Protein A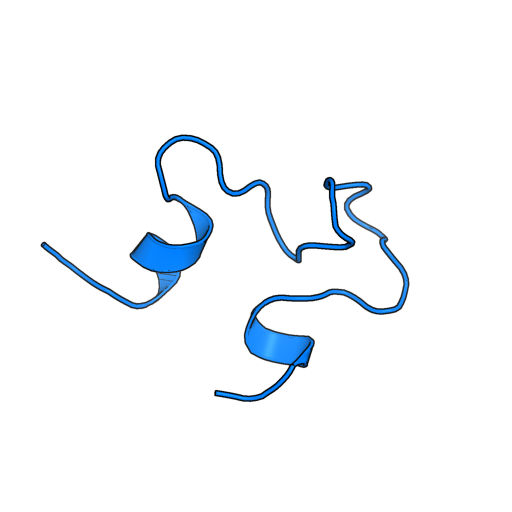F-A0A7C2KU21-F1 (afdb_monomer)

Structure (mmCIF, N/CA/C/O backbone):
data_AF-A0A7C2KU21-F1
#
_entry.id   AF-A0A7C2KU21-F1
#
loop_
_atom_site.group_PDB
_atom_site.id
_atom_site.type_symbol
_atom_site.label_atom_id
_atom_site.label_alt_id
_atom_site.label_comp_id
_atom_site.label_asym_id
_atom_site.label_entity_id
_atom_site.label_seq_id
_atom_site.pdbx_PDB_ins_code
_atom_site.Cartn_x
_atom_site.Cartn_y
_atom_site.Cartn_z
_atom_site.occupancy
_atom_site.B_iso_or_equiv
_atom_site.auth_seq_id
_atom_site.auth_comp_id
_atom_site.auth_asym_id
_atom_site.auth_atom_id
_atom_site.pdbx_PDB_model_num
ATOM 1 N N . MET A 1 1 ? 0.255 -14.024 -6.280 1.00 70.81 1 MET A N 1
ATOM 2 C CA . MET A 1 1 ? 0.821 -12.721 -5.868 1.00 70.81 1 MET A CA 1
ATOM 3 C C . MET A 1 1 ? 2.253 -12.679 -6.382 1.00 70.81 1 MET A C 1
ATOM 5 O O . MET A 1 1 ? 2.985 -13.608 -6.066 1.00 70.81 1 MET A O 1
ATOM 9 N N . GLN A 1 2 ? 2.638 -11.702 -7.205 1.00 92.94 2 GLN A N 1
ATOM 10 C CA . GLN A 1 2 ? 4.049 -11.499 -7.574 1.00 92.94 2 GLN A CA 1
ATOM 11 C C . GLN A 1 2 ? 4.634 -10.347 -6.752 1.00 92.94 2 GLN A C 1
ATOM 13 O O . GLN A 1 2 ? 3.883 -9.521 -6.240 1.00 92.94 2 GLN A O 1
ATOM 18 N N . CYS A 1 3 ? 5.962 -10.261 -6.641 1.00 95.69 3 CYS A N 1
ATOM 19 C CA . CYS A 1 3 ? 6.634 -9.200 -5.879 1.00 95.69 3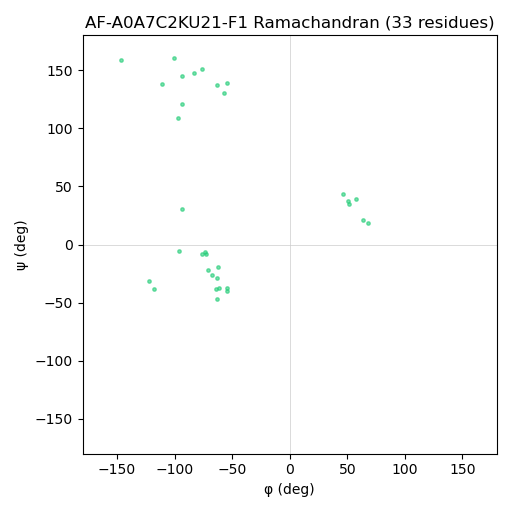 CYS A CA 1
ATOM 20 C C . CYS A 1 3 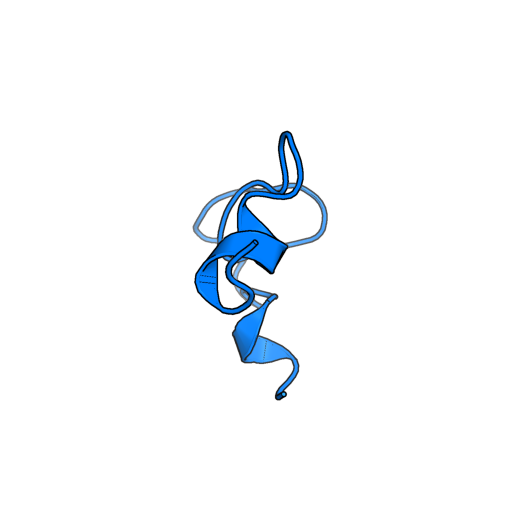? 6.201 -7.800 -6.348 1.00 95.69 3 CYS A C 1
ATOM 22 O O . CYS A 1 3 ? 5.922 -6.922 -5.535 1.00 95.69 3 CYS A O 1
ATOM 24 N N . THR A 1 4 ? 6.053 -7.628 -7.665 1.00 95.44 4 THR A N 1
ATOM 25 C CA . THR A 1 4 ? 5.637 -6.371 -8.306 1.00 95.44 4 THR A CA 1
ATOM 26 C C . THR A 1 4 ? 4.164 -6.024 -8.116 1.00 95.44 4 THR A C 1
ATOM 28 O O . THR A 1 4 ? 3.740 -4.924 -8.448 1.00 95.44 4 THR A O 1
ATOM 31 N N . SER A 1 5 ? 3.365 -6.939 -7.560 1.00 95.56 5 SER A N 1
ATOM 32 C CA . SER A 1 5 ? 1.986 -6.640 -7.170 1.00 95.56 5 SER A CA 1
ATOM 33 C C . SER A 1 5 ? 1.923 -5.714 -5.950 1.00 95.56 5 SER A C 1
ATOM 35 O O . SER A 1 5 ? 0.906 -5.060 -5.749 1.00 95.56 5 SER A O 1
ATOM 37 N N . CYS A 1 6 ? 2.994 -5.657 -5.150 1.00 96.38 6 CYS A N 1
ATOM 38 C CA . CYS A 1 6 ? 3.082 -4.822 -3.949 1.00 96.38 6 CYS A CA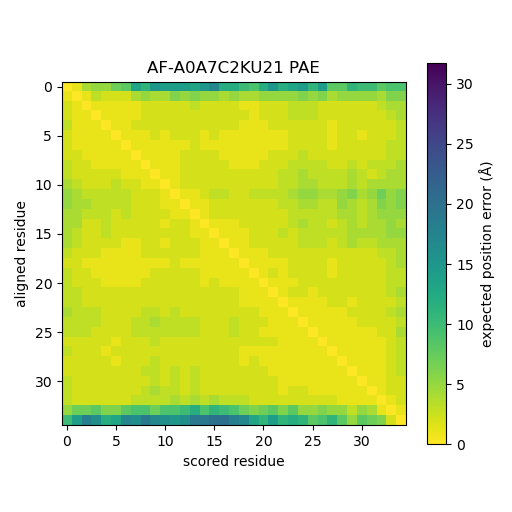 1
ATOM 39 C C . CYS A 1 6 ? 4.254 -3.833 -3.997 1.00 96.38 6 CYS A C 1
ATOM 41 O O . CYS A 1 6 ? 4.143 -2.749 -3.426 1.00 96.38 6 CYS A O 1
ATOM 43 N N . HIS A 1 7 ? 5.356 -4.188 -4.666 1.00 97.00 7 HIS A N 1
ATOM 44 C CA . HIS A 1 7 ? 6.575 -3.384 -4.720 1.00 97.00 7 HIS A CA 1
ATOM 45 C C . HIS A 1 7 ? 6.838 -2.793 -6.108 1.00 97.00 7 HIS A C 1
ATOM 47 O O . HIS A 1 7 ? 6.724 -3.476 -7.122 1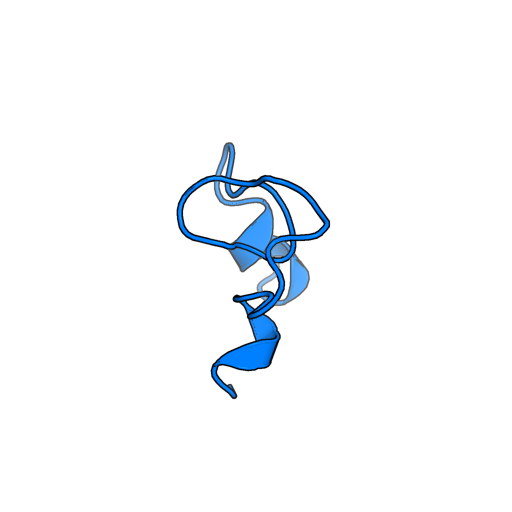.00 97.00 7 HIS A O 1
ATOM 53 N N . ASP A 1 8 ? 7.266 -1.538 -6.141 1.00 97.12 8 ASP A N 1
ATOM 54 C CA . ASP A 1 8 ? 7.834 -0.875 -7.303 1.00 97.12 8 ASP A CA 1
ATOM 55 C C . ASP A 1 8 ? 9.374 -0.919 -7.229 1.00 97.12 8 ASP A C 1
ATOM 57 O O . ASP A 1 8 ? 9.963 -0.190 -6.431 1.00 97.12 8 ASP A O 1
ATOM 61 N N . PRO A 1 9 ? 10.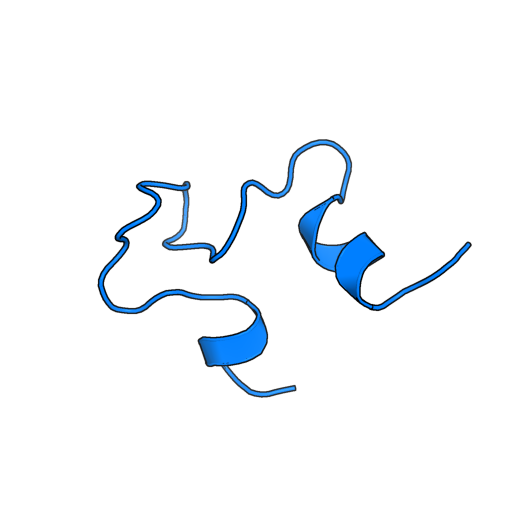061 -1.710 -8.072 1.00 96.19 9 PRO A N 1
ATOM 62 C CA . PRO A 1 9 ? 11.523 -1.817 -8.051 1.00 96.19 9 PRO A CA 1
ATOM 63 C C . PRO A 1 9 ? 12.252 -0.498 -8.354 1.00 96.19 9 PRO A C 1
ATOM 65 O O . PRO A 1 9 ? 13.428 -0.367 -8.025 1.00 96.19 9 PRO A O 1
ATOM 68 N N . HIS A 1 10 ? 11.578 0.478 -8.966 1.00 96.69 10 HIS A N 1
ATOM 69 C CA . HIS A 1 10 ? 12.152 1.792 -9.258 1.00 96.69 10 HIS A CA 1
ATOM 70 C C . HIS A 1 10 ? 11.806 2.838 -8.192 1.00 96.69 10 HIS A C 1
ATOM 72 O O . HIS A 1 10 ? 12.311 3.959 -8.252 1.00 96.69 10 HIS A O 1
ATOM 78 N N . ASN A 1 11 ? 10.952 2.484 -7.224 1.00 94.75 11 ASN A N 1
ATOM 79 C CA . ASN A 1 11 ? 10.451 3.360 -6.169 1.00 94.75 11 ASN A CA 1
ATOM 80 C C . ASN A 1 11 ? 9.987 4.741 -6.683 1.00 94.75 11 ASN A C 1
ATOM 82 O O . ASN A 1 11 ? 10.285 5.784 -6.093 1.00 94.75 11 ASN A O 1
ATOM 86 N N . THR A 1 12 ? 9.261 4.754 -7.803 1.00 94.62 12 THR A N 1
ATOM 87 C CA . THR A 1 12 ? 8.763 5.967 -8.467 1.00 94.62 12 THR A CA 1
ATOM 88 C C . THR A 1 12 ? 7.813 6.759 -7.571 1.00 94.62 12 THR A C 1
ATOM 90 O O . THR A 1 12 ? 7.893 7.987 -7.529 1.00 94.62 12 THR A O 1
ATOM 93 N N . GLY A 1 13 ? 6.975 6.062 -6.796 1.00 91.94 13 GLY A N 1
ATOM 94 C CA . GLY A 1 13 ? 6.056 6.653 -5.817 1.00 91.94 13 GLY A CA 1
ATOM 95 C C . GLY A 1 13 ? 6.722 7.129 -4.521 1.00 91.94 13 GLY A C 1
ATOM 96 O O . GLY A 1 13 ? 6.068 7.790 -3.715 1.00 91.94 13 GLY A O 1
ATOM 97 N N . ARG A 1 14 ? 8.014 6.819 -4.313 1.00 94.25 14 ARG A N 1
ATOM 98 C CA . ARG A 1 14 ? 8.791 7.149 -3.101 1.00 94.25 14 ARG A CA 1
ATOM 99 C C . ARG A 1 14 ? 8.097 6.719 -1.805 1.00 94.25 14 ARG A C 1
ATOM 101 O O . ARG A 1 14 ? 8.192 7.401 -0.788 1.00 94.25 14 ARG A O 1
ATOM 108 N N . HIS A 1 15 ? 7.384 5.600 -1.849 1.00 94.81 15 HIS A N 1
ATOM 109 C CA . HIS A 1 15 ? 6.760 5.023 -0.669 1.00 94.81 15 HIS A CA 1
ATOM 110 C C . HIS A 1 15 ? 7.773 4.177 0.100 1.00 94.81 15 HIS A C 1
ATOM 112 O O . HIS A 1 15 ? 8.657 3.543 -0.486 1.00 94.81 15 HIS A O 1
ATOM 118 N N . ASP A 1 16 ? 7.628 4.147 1.423 1.00 94.81 16 ASP A N 1
ATOM 119 C CA . ASP A 1 16 ? 8.465 3.318 2.286 1.00 94.81 16 ASP A CA 1
ATOM 120 C C . ASP A 1 16 ? 8.426 1.858 1.834 1.00 94.81 16 ASP A C 1
ATOM 122 O O . ASP A 1 16 ? 7.379 1.341 1.444 1.00 94.81 16 ASP A O 1
ATOM 126 N N . GLY A 1 17 ? 9.581 1.191 1.853 1.00 94.88 17 GLY A N 1
ATOM 127 C CA . GLY A 1 17 ? 9.690 -0.199 1.405 1.00 94.88 17 GLY A CA 1
ATOM 128 C C . GLY A 1 17 ? 9.481 -0.396 -0.100 1.00 94.88 17 GLY A C 1
ATOM 129 O O . GLY A 1 17 ? 9.222 -1.521 -0.527 1.00 94.88 17 GLY A O 1
ATOM 130 N N . MET A 1 18 ? 9.595 0.672 -0.898 1.00 97.31 18 MET A N 1
ATOM 131 C CA . MET A 1 18 ? 9.391 0.638 -2.348 1.00 97.31 18 MET A CA 1
ATOM 132 C C . MET A 1 18 ? 8.002 0.114 -2.711 1.00 97.31 18 MET A C 1
ATOM 134 O O . MET A 1 18 ? 7.859 -0.698 -3.616 1.00 97.31 18 MET A O 1
ATOM 138 N N . LEU 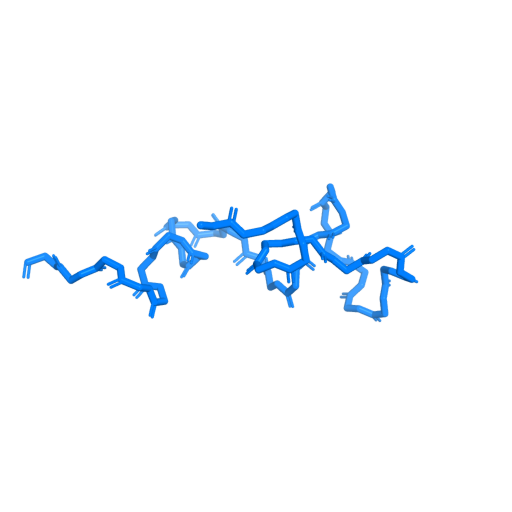A 1 19 ? 6.973 0.484 -1.954 1.00 96.94 19 LEU A N 1
ATOM 139 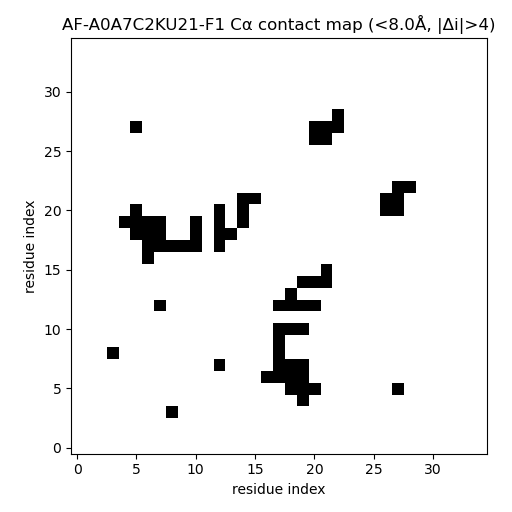C CA . LEU A 1 19 ? 5.618 0.019 -2.227 1.00 96.94 19 LEU A CA 1
ATOM 140 C C . LEU A 1 19 ? 5.012 0.762 -3.420 1.00 96.94 19 LEU A C 1
ATOM 142 O O . LEU A 1 19 ? 5.318 1.926 -3.666 1.00 96.94 19 LEU A O 1
ATOM 146 N N . VAL A 1 20 ? 4.106 0.100 -4.140 1.00 96.44 20 VAL A N 1
ATOM 147 C CA . VAL A 1 20 ? 3.372 0.724 -5.255 1.00 96.44 20 VAL A CA 1
ATOM 148 C C . VAL A 1 20 ? 2.415 1.823 -4.780 1.00 96.44 20 VAL A C 1
ATOM 150 O O . VAL A 1 20 ? 2.136 2.750 -5.531 1.00 96.44 20 VAL A O 1
ATOM 153 N N . ILE A 1 21 ? 1.946 1.736 -3.529 1.00 95.94 21 ILE A N 1
ATOM 154 C CA . ILE A 1 21 ? 1.195 2.772 -2.805 1.00 95.94 21 ILE A CA 1
ATOM 155 C C . ILE A 1 21 ? 1.547 2.721 -1.311 1.00 95.94 21 ILE A C 1
ATOM 157 O O . ILE A 1 21 ? 1.977 1.681 -0.810 1.00 95.94 21 ILE A O 1
ATOM 161 N N . SER A 1 22 ? 1.320 3.807 -0.568 1.00 95.31 22 SER A N 1
ATOM 162 C CA . SER A 1 22 ? 1.460 3.768 0.895 1.00 95.31 22 SER A CA 1
ATOM 163 C C . SER A 1 22 ? 0.446 2.800 1.523 1.00 95.31 22 SER A C 1
ATOM 165 O O . SER A 1 22 ? -0.727 2.756 1.141 1.00 95.31 22 SER A O 1
ATOM 167 N N . ASN A 1 23 ? 0.928 2.014 2.490 1.00 95.25 23 ASN A N 1
ATOM 168 C CA . ASN A 1 23 ? 0.143 1.027 3.229 1.00 95.25 23 ASN A CA 1
ATOM 169 C C . ASN A 1 23 ? -0.441 1.589 4.541 1.00 95.25 23 ASN A C 1
ATOM 171 O O . ASN A 1 23 ? -0.620 0.872 5.528 1.00 95.25 23 ASN A O 1
ATOM 175 N N . ASP A 1 24 ? -0.732 2.885 4.572 1.00 95.75 24 ASP A N 1
ATOM 176 C CA . ASP A 1 24 ? -1.475 3.515 5.654 1.00 95.75 24 ASP A CA 1
ATOM 177 C C . ASP A 1 24 ? -2.838 2.838 5.836 1.00 95.75 24 ASP A C 1
ATOM 179 O O . ASP A 1 24 ? -3.577 2.608 4.881 1.00 95.75 24 ASP A O 1
ATOM 183 N N . ARG A 1 25 ? -3.175 2.480 7.081 1.00 95.56 25 ARG A N 1
ATOM 184 C CA . ARG A 1 25 ? -4.452 1.826 7.424 1.00 95.56 25 ARG A CA 1
ATOM 185 C C . ARG A 1 25 ? -4.770 0.599 6.548 1.00 95.56 25 ARG A C 1
ATOM 187 O O . ARG A 1 25 ? -5.926 0.376 6.196 1.00 95.56 25 ARG A O 1
ATOM 194 N N . SER A 1 26 ? -3.749 -0.184 6.196 1.00 95.44 26 SER A N 1
ATOM 195 C CA . SER A 1 26 ? -3.867 -1.374 5.340 1.00 95.44 26 SER A CA 1
ATOM 196 C C . SER A 1 26 ? -4.344 -1.087 3.911 1.00 95.44 26 SER A C 1
ATOM 198 O O . SER A 1 26 ? -4.829 -1.997 3.236 1.00 95.44 26 SER A O 1
ATOM 200 N N . ARG A 1 27 ? -4.210 0.155 3.422 1.00 95.50 27 ARG A N 1
ATOM 201 C CA . ARG A 1 27 ? -4.684 0.557 2.091 1.00 95.50 27 ARG A CA 1
ATOM 202 C C . ARG A 1 27 ? -4.132 -0.327 0.974 1.00 95.50 27 ARG A C 1
ATOM 204 O O . ARG A 1 27 ? -4.887 -0.657 0.066 1.00 95.50 27 ARG A O 1
ATOM 211 N N . LEU A 1 28 ? -2.870 -0.762 1.060 1.00 95.69 28 LEU A N 1
ATOM 212 C CA . LEU A 1 28 ? -2.280 -1.674 0.075 1.00 95.69 28 LEU A CA 1
ATOM 213 C C . LEU A 1 28 ? -3.005 -3.022 0.061 1.00 95.69 28 LEU A C 1
ATOM 215 O O . LEU A 1 28 ? -3.372 -3.517 -0.999 1.00 95.69 28 LEU A O 1
ATOM 219 N N . CYS A 1 29 ? -3.262 -3.601 1.231 1.00 94.62 29 CYS A N 1
ATOM 220 C CA . CYS A 1 29 ? -3.937 -4.892 1.359 1.00 94.62 29 CYS A CA 1
ATOM 221 C C . CYS A 1 29 ? -5.383 -4.829 0.838 1.00 94.62 29 CYS A C 1
ATOM 223 O O . CYS A 1 29 ? -5.863 -5.754 0.177 1.00 94.62 29 CYS A O 1
ATOM 225 N N . LEU A 1 30 ? -6.059 -3.709 1.106 1.00 95.81 30 LEU A N 1
ATOM 226 C CA . LEU A 1 30 ? -7.451 -3.467 0.724 1.00 95.81 30 LEU A CA 1
ATOM 227 C C . LEU A 1 30 ? -7.644 -3.198 -0.776 1.00 95.81 30 LEU A C 1
ATOM 229 O O . LEU A 1 30 ? -8.778 -3.146 -1.246 1.00 95.81 30 LEU A O 1
ATOM 233 N N . THR A 1 31 ? -6.560 -3.077 -1.551 1.00 93.94 31 THR A N 1
ATOM 234 C CA . THR A 1 31 ? -6.655 -3.042 -3.021 1.00 93.94 31 THR A CA 1
ATOM 235 C C . THR A 1 31 ? -7.207 -4.348 -3.598 1.00 93.94 31 THR A C 1
ATOM 237 O O . THR A 1 31 ? -7.868 -4.329 -4.635 1.00 93.94 31 THR A O 1
ATOM 240 N N . CYS A 1 32 ? -6.980 -5.470 -2.907 1.00 95.25 32 CYS A N 1
ATOM 241 C CA . CYS A 1 32 ? -7.395 -6.805 -3.340 1.00 95.25 32 CYS A CA 1
ATOM 242 C C . CYS A 1 32 ? -8.380 -7.459 -2.364 1.00 95.25 32 CYS A C 1
ATOM 244 O O . CYS A 1 32 ? -9.313 -8.139 -2.792 1.00 95.25 32 CYS A O 1
ATOM 246 N N . HIS A 1 33 ? -8.185 -7.269 -1.058 1.00 92.69 33 HIS A N 1
ATOM 247 C CA . HIS A 1 33 ? -9.028 -7.874 -0.031 1.00 92.69 33 HIS A CA 1
ATOM 248 C C . HIS A 1 33 ? -10.155 -6.921 0.369 1.00 92.69 33 HIS A C 1
ATOM 250 O O . HIS A 1 33 ? -9.901 -5.815 0.838 1.00 92.69 33 HIS A O 1
ATOM 256 N N . ARG A 1 34 ? -11.407 -7.356 0.202 1.00 89.56 34 ARG A N 1
ATOM 257 C CA . ARG A 1 34 ? -12.583 -6.641 0.719 1.00 89.56 34 ARG A CA 1
ATOM 258 C C . ARG A 1 34 ? -12.953 -7.196 2.095 1.00 89.56 34 ARG A C 1
ATOM 260 O O . ARG A 1 34 ? -12.762 -8.389 2.327 1.00 89.56 34 ARG A O 1
ATOM 267 N N . LEU A 1 35 ? -13.435 -6.314 2.970 1.00 75.94 35 LEU A N 1
ATOM 268 C CA . LEU A 1 35 ? -14.021 -6.661 4.269 1.00 75.94 35 LEU A CA 1
ATOM 269 C C . LEU A 1 35 ? -15.425 -7.243 4.094 1.00 75.94 35 LEU A C 1
ATOM 271 O O . LEU A 1 35 ? -16.128 -6.774 3.168 1.00 75.94 35 LEU A O 1
#

Solvent-accessible surface area (backbone atoms only — not comparable to full-atom values): 2281 Å² total; per-residue (Å²): 137,59,73,70,79,52,32,32,99,78,35,82,73,70,24,81,88,26,17,68,54,66,56,64,94,48,46,53,59,50,74,78,49,80,132

Sequence (35 aa):
MQCTSCHDPHNTGRHDGMLVISNDRSRLCLTCHRL

Radius of gyration: 9.7 Å; Cα contacts (8 Å, |Δi|>4): 34; chains: 1; bounding box: 26×20×17 Å

Foldseek 3Di:
DDPLLFADPVLPVVEPPRGPDHCVVNPSVCVPDDD

Secondary structure (DSSP, 8-state):
--GGGTB-TT-TT--GGGBSS--GGGTTGGGT---

pLDDT: mean 93.91, std 5.31, range [70.81, 97.31]

Mean predicted aligned err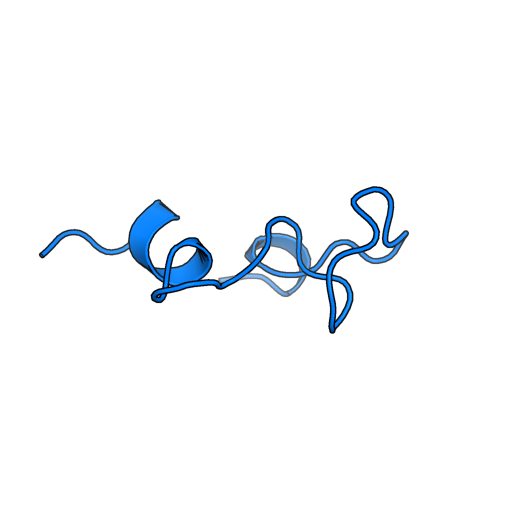or: 2.75 Å